Protein AF-A0A5J4TKR7-F1 (afdb_monomer_lite)

Sequence (139 aa):
MDLLQPHGIKLPKDLQMQIIAQIHSKAIPQKIEKVSDALEALSILAENQEHHEMIVGRGGIIMPSEYIQQRIDGKQFDSRITNNSLQLLQNLFIFGTQQIQELIQTSIPTEIRIKLKLDKDNEYYKQEQQLLSAFIDAE

Foldseek 3Di:
DPPCPVDPDDDDPVVLLVVLVVLLVQLPPPDQVSVLVSLQVLLVVLLDAVCLCSCVVSCVQQSLLVVLVCVLVVDDGDPSSVVSSLSNLLSCCVNHDPVSLVVNLPNHDPVSLVSLCVPCPDPCNVSSVSSSVSHDPPD

Structure (mmCIF, N/CA/C/O backbone):
data_AF-A0A5J4TKR7-F1
#
_entry.id   AF-A0A5J4TKR7-F1
#
loop_
_atom_site.group_PDB
_atom_site.id
_atom_site.type_symbol
_atom_site.label_atom_id
_atom_site.label_alt_id
_atom_site.label_comp_id
_atom_site.label_asym_id
_atom_site.label_entity_id
_atom_site.label_seq_id
_atom_site.pdbx_PDB_ins_code
_atom_site.Cartn_x
_atom_site.Cartn_y
_atom_site.Cartn_z
_atom_site.occupancy
_atom_site.B_iso_or_equiv
_atom_site.auth_seq_id
_atom_site.auth_comp_id
_atom_site.auth_asym_id
_atom_site.auth_atom_id
_atom_site.pdbx_PDB_model_num
ATOM 1 N N . MET A 1 1 ? 40.537 -0.187 -17.474 1.00 36.94 1 MET A N 1
ATOM 2 C CA . MET A 1 1 ? 39.880 -1.356 -16.848 1.00 36.94 1 MET A CA 1
ATOM 3 C C . MET A 1 1 ? 38.506 -0.891 -16.392 1.00 36.94 1 MET A C 1
ATOM 5 O O . MET A 1 1 ? 38.299 -0.672 -15.209 1.00 36.94 1 MET A O 1
ATOM 9 N N . ASP A 1 2 ? 37.602 -0.673 -17.349 1.00 43.12 2 ASP A N 1
ATOM 10 C CA . ASP A 1 2 ? 36.240 -0.177 -17.107 1.00 43.12 2 ASP A CA 1
ATOM 11 C C . ASP A 1 2 ? 35.251 -1.339 -17.172 1.00 43.12 2 ASP A C 1
ATOM 13 O O . ASP A 1 2 ? 34.577 -1.523 -18.177 1.00 43.12 2 ASP A O 1
ATOM 17 N N . LEU A 1 3 ? 35.195 -2.172 -16.133 1.00 44.38 3 LEU A N 1
ATOM 18 C CA . LEU A 1 3 ? 34.183 -3.233 -16.021 1.00 44.38 3 LEU A CA 1
ATOM 19 C C . LEU A 1 3 ? 33.812 -3.500 -14.555 1.00 44.38 3 LEU A C 1
ATOM 21 O O . LEU A 1 3 ? 33.798 -4.633 -14.086 1.00 44.38 3 LEU A O 1
ATOM 25 N N . LEU A 1 4 ? 33.472 -2.443 -13.824 1.00 43.34 4 LEU A N 1
ATOM 26 C CA . LEU A 1 4 ? 32.626 -2.567 -12.640 1.00 43.34 4 LEU A CA 1
ATOM 27 C C . LEU A 1 4 ? 31.392 -1.704 -12.879 1.00 43.34 4 LEU A C 1
ATOM 29 O O . LEU A 1 4 ? 31.329 -0.559 -12.448 1.00 43.34 4 LEU A O 1
ATOM 33 N N . GLN A 1 5 ? 30.423 -2.243 -13.623 1.00 45.84 5 GLN A N 1
ATOM 34 C CA . GLN A 1 5 ? 29.066 -1.715 -13.558 1.00 45.84 5 GLN A CA 1
ATOM 35 C C . GLN A 1 5 ? 28.528 -2.066 -12.161 1.00 45.84 5 GLN A C 1
ATOM 37 O O . GLN A 1 5 ? 28.409 -3.251 -11.856 1.00 45.84 5 GLN A O 1
ATOM 42 N N . PRO A 1 6 ? 28.219 -1.089 -11.290 1.00 51.50 6 PRO A N 1
ATOM 43 C CA . P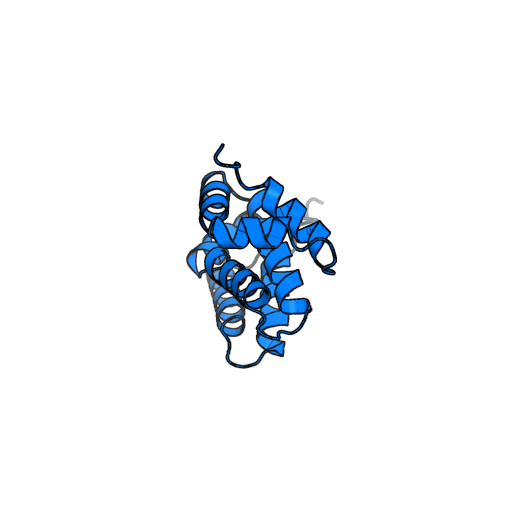RO A 1 6 ? 27.730 -1.366 -9.936 1.00 51.50 6 PRO A CA 1
ATOM 44 C C . PRO A 1 6 ? 26.272 -1.855 -9.921 1.00 51.50 6 PRO A C 1
ATOM 46 O O . PRO A 1 6 ? 25.716 -2.147 -8.868 1.00 51.50 6 PRO A O 1
ATOM 49 N N . HIS A 1 7 ? 25.647 -1.962 -11.091 1.00 48.78 7 HIS A N 1
ATOM 50 C CA . HIS A 1 7 ? 24.297 -2.462 -11.265 1.00 48.78 7 HIS A CA 1
ATOM 51 C C . HIS A 1 7 ? 24.428 -3.921 -11.693 1.00 48.78 7 HIS A C 1
ATOM 53 O O . HIS A 1 7 ? 24.928 -4.194 -12.783 1.00 48.78 7 HIS A O 1
ATOM 59 N N . GLY A 1 8 ? 24.053 -4.853 -10.815 1.00 58.84 8 GLY A N 1
ATOM 60 C CA . GLY A 1 8 ? 24.053 -6.286 -11.117 1.00 58.84 8 GLY A CA 1
ATOM 61 C C . GLY A 1 8 ? 23.294 -6.630 -12.407 1.00 58.84 8 GLY A C 1
ATOM 62 O O . GLY A 1 8 ? 22.657 -5.778 -13.024 1.00 58.84 8 GLY A O 1
ATOM 63 N N . ILE A 1 9 ? 23.359 -7.898 -12.828 1.00 64.19 9 ILE A N 1
ATOM 64 C CA . ILE A 1 9 ? 22.710 -8.376 -14.061 1.00 64.19 9 ILE A CA 1
ATOM 65 C C . ILE A 1 9 ? 21.235 -7.953 -14.068 1.00 64.19 9 ILE A C 1
ATOM 67 O O . ILE A 1 9 ? 20.421 -8.462 -13.297 1.00 64.19 9 ILE A O 1
ATOM 71 N N . LYS A 1 10 ? 20.893 -7.019 -14.958 1.00 68.44 10 LYS A N 1
ATOM 72 C CA . LYS A 1 10 ? 19.525 -6.548 -15.141 1.00 68.44 10 LYS A CA 1
ATOM 73 C C . LYS A 1 10 ? 18.770 -7.560 -15.990 1.00 68.44 10 LYS A C 1
ATOM 75 O O . LYS A 1 10 ? 19.120 -7.790 -17.147 1.00 68.44 10 LYS A O 1
ATOM 80 N N . LEU A 1 11 ? 17.746 -8.179 -15.407 1.00 76.12 11 LEU A N 1
ATOM 81 C CA . LEU A 1 11 ? 16.915 -9.138 -16.127 1.00 76.12 11 LEU A CA 1
ATOM 82 C C . LEU A 1 11 ? 16.208 -8.460 -17.316 1.00 76.12 11 LEU A C 1
ATOM 84 O O . LEU A 1 11 ? 15.809 -7.297 -17.200 1.00 76.12 11 LEU A O 1
ATOM 88 N N . PRO A 1 12 ? 16.003 -9.177 -18.432 1.00 85.75 12 PRO A N 1
ATOM 89 C CA . PRO A 1 12 ? 15.089 -8.772 -19.496 1.00 85.75 12 PRO A CA 1
ATOM 90 C C . PRO A 1 12 ? 13.713 -8.329 -18.964 1.00 85.75 12 PRO A C 1
ATOM 92 O O . PRO A 1 12 ? 13.192 -8.909 -18.007 1.00 85.75 12 PRO A O 1
ATOM 95 N N . LYS A 1 13 ? 13.118 -7.291 -19.570 1.00 79.56 13 LYS A N 1
ATOM 96 C CA . LYS A 1 13 ? 11.855 -6.682 -19.098 1.00 79.56 13 LYS A CA 1
ATOM 97 C C . LYS A 1 13 ? 10.693 -7.677 -19.043 1.00 79.56 13 LYS A C 1
ATOM 99 O O . LYS A 1 13 ? 9.863 -7.615 -18.145 1.00 79.56 13 LYS A O 1
ATOM 104 N N . ASP A 1 14 ? 10.639 -8.606 -19.985 1.00 80.88 14 ASP A N 1
ATOM 105 C CA . ASP A 1 14 ? 9.669 -9.699 -20.034 1.00 80.88 14 ASP A CA 1
ATOM 106 C C . ASP A 1 14 ? 9.784 -10.644 -18.833 1.00 80.88 14 ASP A C 1
ATOM 108 O O . ASP A 1 14 ? 8.764 -11.043 -18.268 1.00 80.88 14 ASP A O 1
ATOM 112 N N . LEU A 1 15 ? 11.005 -10.944 -18.388 1.00 82.38 15 LEU A N 1
ATOM 113 C CA . LEU A 1 15 ? 11.234 -11.742 -17.184 1.00 82.38 15 LEU A CA 1
ATOM 114 C C . LEU A 1 15 ? 10.885 -10.962 -15.913 1.00 82.38 15 LEU A C 1
ATOM 116 O O . LEU A 1 15 ? 10.253 -11.521 -15.018 1.00 82.38 15 LEU A O 1
ATOM 120 N N . GLN A 1 16 ? 11.209 -9.666 -15.851 1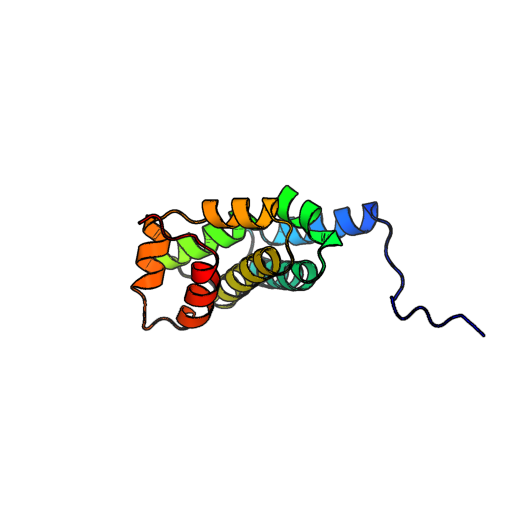.00 83.19 16 GLN A N 1
ATOM 121 C CA . GLN A 1 16 ? 10.777 -8.807 -14.741 1.00 83.19 16 GLN A CA 1
ATOM 122 C C . GLN A 1 16 ? 9.244 -8.774 -14.625 1.00 83.19 16 GLN A C 1
ATOM 124 O O . GLN A 1 16 ? 8.699 -9.001 -13.544 1.00 83.19 16 GLN A O 1
ATOM 129 N N . MET A 1 17 ? 8.538 -8.593 -15.749 1.00 83.44 17 MET A N 1
ATOM 130 C CA . MET A 1 17 ? 7.073 -8.631 -15.800 1.00 83.44 17 MET A CA 1
ATOM 131 C C . MET A 1 17 ? 6.505 -9.954 -15.283 1.00 83.44 17 MET A C 1
ATOM 133 O O . MET A 1 17 ? 5.519 -9.943 -14.545 1.00 83.44 17 MET A O 1
ATOM 137 N N . GLN A 1 18 ? 7.100 -11.089 -15.664 1.00 84.38 18 GLN A N 1
ATOM 138 C CA . GLN A 1 18 ? 6.657 -12.413 -15.218 1.00 84.38 18 GLN A CA 1
ATOM 139 C C . GLN A 1 18 ? 6.854 -12.606 -13.713 1.00 84.38 18 GLN A C 1
ATOM 141 O O . GLN A 1 18 ? 5.956 -13.112 -13.041 1.00 84.38 18 GLN A O 1
ATOM 146 N N . ILE A 1 19 ? 7.990 -12.168 -13.169 1.00 84.00 19 ILE A N 1
ATOM 147 C CA . ILE A 1 19 ? 8.272 -12.250 -11.731 1.00 84.00 19 ILE A CA 1
ATOM 148 C C . ILE A 1 19 ? 7.266 -11.402 -10.947 1.00 84.00 19 ILE A C 1
ATOM 150 O O . ILE A 1 19 ? 6.619 -11.914 -10.031 1.00 84.00 19 ILE A O 1
ATOM 154 N N . ILE A 1 20 ? 7.054 -10.144 -11.348 1.00 82.00 20 ILE A N 1
ATOM 155 C CA . ILE A 1 20 ? 6.079 -9.251 -10.701 1.00 82.00 20 ILE A CA 1
ATOM 156 C C . ILE A 1 20 ? 4.664 -9.838 -10.792 1.00 82.00 20 ILE A C 1
ATOM 158 O O . ILE A 1 20 ? 3.920 -9.803 -9.814 1.00 82.00 20 ILE A O 1
ATOM 162 N N . ALA A 1 21 ? 4.297 -10.449 -11.923 1.00 80.94 21 ALA A N 1
ATOM 163 C CA . ALA A 1 21 ? 3.011 -11.129 -12.076 1.00 80.94 21 ALA A CA 1
ATOM 164 C C . ALA A 1 21 ? 2.824 -12.270 -11.069 1.00 80.94 21 ALA A C 1
ATOM 166 O O . ALA A 1 21 ? 1.764 -12.393 -10.452 1.00 80.94 21 ALA A O 1
ATOM 167 N N . GLN A 1 22 ? 3.852 -13.103 -10.895 1.00 83.81 22 GLN A N 1
ATOM 168 C CA . GLN A 1 22 ? 3.815 -14.225 -9.962 1.00 83.81 22 GLN A CA 1
ATOM 169 C C . GLN A 1 22 ? 3.723 -13.746 -8.514 1.00 83.81 22 GLN A C 1
ATOM 171 O O . GLN A 1 22 ? 2.930 -14.295 -7.750 1.00 83.81 22 GLN A O 1
ATOM 176 N N . ILE A 1 23 ? 4.491 -12.719 -8.144 1.00 81.50 23 ILE A N 1
ATOM 177 C CA . ILE A 1 23 ? 4.421 -12.108 -6.812 1.00 81.50 23 ILE A CA 1
ATOM 178 C C . ILE A 1 23 ? 3.010 -11.565 -6.579 1.00 81.50 23 ILE A C 1
ATOM 180 O O . ILE A 1 23 ? 2.355 -11.963 -5.620 1.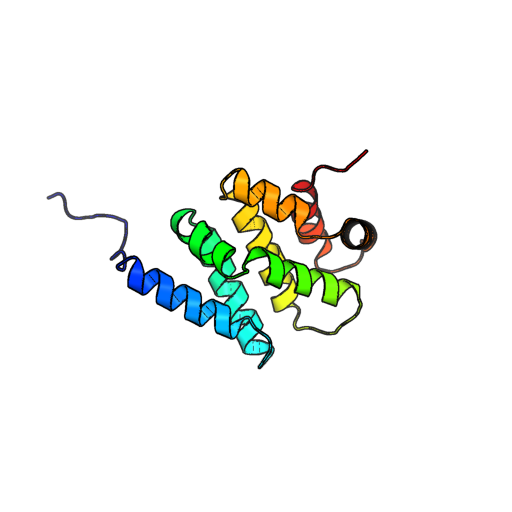00 81.50 23 ILE A O 1
ATOM 184 N N . HIS A 1 24 ? 2.489 -10.763 -7.509 1.00 78.81 24 HIS A N 1
ATOM 185 C CA . HIS A 1 24 ? 1.146 -10.201 -7.407 1.00 78.81 24 HIS A CA 1
ATOM 186 C C . HIS A 1 24 ? 0.066 -11.281 -7.239 1.00 78.81 24 HIS A C 1
ATOM 188 O O . HIS A 1 24 ? -0.812 -11.159 -6.392 1.00 78.81 24 HIS A O 1
ATOM 194 N N . SER A 1 25 ? 0.139 -12.383 -7.993 1.00 78.06 25 SER A N 1
ATOM 195 C CA . SER A 1 25 ? -0.833 -13.481 -7.874 1.00 78.06 25 SER A CA 1
ATOM 196 C C . SER A 1 25 ? -0.865 -14.126 -6.481 1.00 78.06 25 SER A C 1
ATOM 198 O O . SER A 1 25 ? -1.910 -14.610 -6.054 1.00 78.06 25 SER A O 1
ATOM 200 N N . LYS A 1 26 ? 0.262 -14.107 -5.755 1.00 79.06 26 LYS A N 1
ATOM 201 C CA . LYS A 1 26 ? 0.374 -14.623 -4.381 1.00 79.06 26 LYS A CA 1
ATOM 202 C C . LYS A 1 26 ? -0.149 -13.636 -3.337 1.00 79.06 26 LYS A C 1
ATOM 204 O O . LYS A 1 26 ? -0.515 -14.066 -2.249 1.00 79.06 26 LYS A O 1
ATOM 209 N N . ALA A 1 27 ? -0.216 -12.353 -3.688 1.00 67.62 27 ALA A N 1
ATOM 210 C CA . ALA A 1 27 ? -0.799 -11.300 -2.868 1.00 67.62 27 ALA A CA 1
ATOM 211 C C . ALA A 1 27 ? -2.341 -11.285 -2.902 1.00 67.62 27 ALA A C 1
ATOM 213 O O . ALA A 1 27 ? -2.959 -10.564 -2.126 1.00 67.62 27 ALA A O 1
ATOM 214 N N . ILE A 1 28 ? -2.970 -12.105 -3.753 1.00 70.75 28 ILE A N 1
ATOM 215 C CA . ILE A 1 28 ? -4.422 -12.336 -3.786 1.00 70.75 28 ILE A CA 1
ATOM 216 C C . ILE A 1 28 ? -4.769 -13.446 -2.772 1.00 70.75 28 ILE A C 1
ATOM 218 O O . ILE A 1 28 ? -4.085 -14.476 -2.738 1.00 70.75 28 ILE A O 1
ATOM 222 N N . PRO A 1 29 ? -5.818 -13.292 -1.940 1.00 60.78 29 PRO A N 1
ATOM 223 C CA . PRO A 1 29 ? -6.036 -14.156 -0.784 1.00 60.78 29 PRO A CA 1
ATOM 224 C C . PRO A 1 29 ? -6.381 -15.601 -1.176 1.00 60.78 29 PRO A C 1
ATOM 226 O O . PRO A 1 29 ? -7.513 -15.932 -1.515 1.00 60.78 29 PRO A O 1
ATOM 229 N N . GLN A 1 30 ? -5.383 -16.484 -1.070 1.00 56.47 30 GLN A N 1
ATOM 230 C CA . GLN A 1 30 ? -5.559 -17.943 -0.988 1.00 56.47 30 GLN A CA 1
ATOM 231 C C . GLN A 1 30 ? -4.917 -18.527 0.290 1.00 56.47 30 GLN A C 1
ATOM 233 O O . GLN A 1 30 ? -5.380 -19.551 0.787 1.00 56.47 30 GLN A O 1
ATOM 238 N N . LYS A 1 31 ? -3.878 -17.872 0.849 1.00 61.19 31 LYS A N 1
ATOM 239 C CA . LYS A 1 31 ? -3.260 -18.134 2.170 1.00 61.19 31 LYS A CA 1
ATOM 240 C C . LYS A 1 31 ? -2.606 -16.854 2.718 1.00 61.19 31 LYS A C 1
ATOM 242 O O . LYS A 1 31 ? -1.812 -16.256 2.003 1.00 61.19 31 LYS A O 1
ATOM 247 N N . ILE A 1 32 ? -2.884 -16.491 3.974 1.00 60.84 32 ILE A N 1
ATOM 248 C CA . ILE A 1 32 ? -2.439 -15.235 4.626 1.00 60.84 32 ILE A CA 1
ATOM 249 C C . ILE A 1 32 ? -0.910 -15.046 4.577 1.00 60.84 32 ILE A C 1
ATOM 251 O O . ILE A 1 32 ? -0.442 -13.984 4.180 1.00 60.84 32 ILE A O 1
ATOM 255 N N . GLU A 1 33 ? -0.124 -16.081 4.889 1.00 61.41 33 GLU A N 1
ATOM 256 C CA . GLU A 1 33 ? 1.352 -16.004 4.870 1.00 61.41 33 GLU A CA 1
ATOM 257 C C . GLU A 1 33 ? 1.905 -15.630 3.487 1.00 61.41 33 GLU A C 1
ATOM 259 O O . GLU A 1 33 ? 2.776 -14.775 3.367 1.00 61.41 33 GLU A O 1
ATOM 264 N N . LYS A 1 34 ? 1.332 -16.197 2.418 1.00 74.62 34 LYS A N 1
ATOM 265 C CA . LYS A 1 34 ? 1.757 -15.905 1.040 1.00 74.62 34 LYS A CA 1
ATOM 266 C C . LYS A 1 34 ? 1.419 -14.480 0.608 1.00 74.62 34 LYS A C 1
ATOM 268 O O . LYS A 1 34 ? 2.087 -13.954 -0.277 1.00 74.62 34 LYS A O 1
ATOM 273 N N . VAL A 1 35 ? 0.394 -13.886 1.220 1.00 81.94 35 VAL A N 1
ATOM 274 C CA . VAL A 1 35 ? -0.008 -12.504 0.955 1.00 81.94 35 VAL A CA 1
ATOM 275 C C . VAL A 1 35 ? 0.989 -11.535 1.581 1.00 81.94 35 VAL A C 1
ATOM 277 O O . VAL A 1 35 ? 1.439 -10.616 0.902 1.00 81.94 35 VAL A O 1
ATOM 280 N N . SER A 1 36 ? 1.388 -11.778 2.834 1.00 86.06 36 SER A N 1
ATOM 281 C CA . SER A 1 36 ? 2.385 -10.958 3.534 1.00 86.06 36 SER A CA 1
ATOM 282 C C . SER A 1 36 ? 3.715 -10.893 2.779 1.00 86.06 36 SER A C 1
ATOM 284 O O . SER A 1 36 ? 4.180 -9.794 2.478 1.00 86.06 36 SER A O 1
ATOM 286 N N . ASP A 1 37 ? 4.295 -12.049 2.436 1.00 86.88 37 ASP A N 1
ATOM 287 C CA . ASP A 1 37 ? 5.599 -12.124 1.756 1.00 86.88 37 ASP A CA 1
ATOM 288 C C . ASP A 1 37 ? 5.554 -11.470 0.366 1.00 86.88 37 ASP A C 1
ATOM 290 O O . ASP A 1 37 ? 6.515 -10.860 -0.101 1.00 86.88 37 ASP A O 1
ATOM 294 N N . ALA A 1 38 ? 4.415 -11.590 -0.322 1.00 89.69 38 ALA A N 1
ATOM 295 C CA . ALA A 1 38 ? 4.235 -10.978 -1.627 1.00 89.69 38 ALA A CA 1
ATOM 296 C C . ALA A 1 38 ? 4.128 -9.448 -1.542 1.00 89.69 38 ALA A C 1
ATOM 298 O O . ALA A 1 38 ? 4.711 -8.758 -2.377 1.00 89.69 38 ALA A O 1
ATOM 299 N N . LEU A 1 39 ? 3.425 -8.915 -0.538 1.00 93.56 39 LEU A N 1
ATOM 300 C CA . LEU A 1 39 ? 3.359 -7.473 -0.293 1.00 93.56 39 LEU A CA 1
ATOM 301 C C . LEU A 1 39 ? 4.727 -6.899 0.094 1.00 93.56 39 LEU A C 1
ATOM 303 O O . LEU A 1 39 ? 5.074 -5.821 -0.378 1.00 93.56 39 LEU A O 1
ATOM 307 N N . GLU A 1 40 ? 5.516 -7.626 0.890 1.00 94.38 40 GLU A N 1
ATOM 308 C CA . GLU A 1 40 ? 6.894 -7.238 1.225 1.00 94.38 40 GLU A CA 1
ATOM 309 C C . GLU A 1 40 ? 7.777 -7.170 -0.026 1.00 94.38 40 GLU A C 1
ATOM 311 O O . GLU A 1 40 ? 8.462 -6.182 -0.274 1.00 94.38 40 GLU A O 1
ATOM 316 N N . ALA A 1 41 ? 7.717 -8.192 -0.882 1.00 93.06 41 ALA A N 1
ATOM 317 C CA . ALA A 1 41 ? 8.476 -8.183 -2.127 1.00 93.06 41 ALA A CA 1
ATOM 318 C C . ALA A 1 41 ? 8.059 -7.021 -3.047 1.00 93.06 41 ALA A C 1
ATOM 320 O O . ALA A 1 41 ? 8.910 -6.392 -3.677 1.00 93.06 41 ALA A O 1
ATOM 321 N N . LEU A 1 42 ? 6.759 -6.712 -3.123 1.00 95.81 42 LEU A N 1
ATOM 322 C CA . LEU A 1 42 ? 6.267 -5.572 -3.897 1.00 95.81 42 LEU A CA 1
ATOM 323 C C . LEU A 1 42 ? 6.732 -4.236 -3.311 1.00 95.81 42 LEU A C 1
ATOM 325 O O . LEU A 1 42 ? 7.086 -3.352 -4.090 1.00 95.81 42 LEU A O 1
ATOM 329 N N . SER A 1 43 ? 6.755 -4.077 -1.984 1.00 95.62 43 SER A N 1
ATOM 330 C CA . SER A 1 43 ? 7.186 -2.825 -1.354 1.00 95.62 43 SER A CA 1
ATOM 331 C C . SER A 1 43 ? 8.665 -2.543 -1.624 1.00 95.62 43 SER A C 1
ATOM 333 O O . SER A 1 43 ? 8.998 -1.421 -2.002 1.00 95.62 43 SER A O 1
ATOM 335 N N . ILE A 1 44 ? 9.523 -3.566 -1.561 1.00 94.50 44 ILE A N 1
ATOM 336 C CA . ILE A 1 44 ? 10.947 -3.463 -1.921 1.00 94.50 44 ILE A CA 1
ATOM 337 C C . ILE A 1 44 ? 11.102 -3.092 -3.402 1.00 94.50 44 ILE A C 1
ATOM 339 O O . ILE A 1 44 ? 11.856 -2.187 -3.753 1.00 94.50 44 ILE A O 1
ATOM 343 N N . LEU A 1 45 ? 10.369 -3.758 -4.302 1.00 93.44 45 LEU A N 1
ATOM 344 C CA . LEU A 1 45 ? 10.442 -3.457 -5.737 1.00 93.44 45 LEU A CA 1
ATOM 345 C C . LEU A 1 45 ? 9.960 -2.039 -6.067 1.00 93.44 45 LEU A C 1
ATOM 347 O O . LEU A 1 45 ? 10.478 -1.436 -7.010 1.00 93.44 45 LEU A O 1
ATOM 351 N N . ALA A 1 46 ? 9.007 -1.512 -5.295 1.00 95.88 46 ALA A N 1
ATOM 352 C CA . ALA A 1 46 ? 8.476 -0.161 -5.432 1.00 95.88 46 ALA A CA 1
ATOM 353 C C . ALA A 1 46 ? 9.467 0.944 -5.022 1.00 95.88 46 ALA A C 1
ATOM 355 O O . ALA A 1 46 ? 9.194 2.112 -5.277 1.00 95.88 46 ALA A O 1
ATOM 356 N N . GLU A 1 47 ? 10.635 0.627 -4.463 1.00 93.44 47 GLU A N 1
ATOM 357 C CA . GLU A 1 47 ? 11.708 1.619 -4.281 1.00 93.44 47 GLU A CA 1
ATOM 358 C C . GLU A 1 47 ? 12.370 2.017 -5.611 1.00 93.44 47 GLU A C 1
ATOM 360 O O . GLU A 1 47 ? 13.042 3.042 -5.699 1.00 93.44 47 GLU A O 1
ATOM 365 N N . ASN A 1 48 ? 12.162 1.230 -6.673 1.00 90.75 48 ASN A N 1
ATOM 366 C CA . ASN A 1 48 ? 12.679 1.514 -8.005 1.00 90.75 48 ASN A CA 1
ATOM 367 C C . ASN A 1 48 ? 11.544 1.852 -8.980 1.00 90.75 48 ASN A C 1
ATOM 369 O O . ASN A 1 48 ? 10.719 1.000 -9.323 1.00 90.75 48 ASN A O 1
ATOM 373 N N . GLN A 1 49 ? 11.564 3.089 -9.483 1.00 91.38 49 GLN A N 1
ATOM 374 C CA . GLN A 1 49 ? 10.565 3.633 -10.403 1.00 91.38 49 GLN A CA 1
ATOM 375 C C . GLN A 1 49 ? 10.360 2.785 -11.673 1.00 91.38 49 GLN A C 1
ATOM 377 O O . GLN A 1 49 ? 9.256 2.743 -12.210 1.00 91.38 49 GLN A O 1
ATOM 382 N N . GLU A 1 50 ? 11.375 2.044 -12.137 1.00 90.94 50 GLU A N 1
ATOM 383 C CA . GLU A 1 50 ? 11.255 1.165 -13.312 1.00 90.94 50 GLU A CA 1
ATOM 384 C C . GLU A 1 50 ? 10.188 0.070 -13.144 1.00 90.94 50 GLU A C 1
ATOM 386 O O . GLU A 1 50 ? 9.607 -0.387 -14.130 1.00 90.94 50 GLU A O 1
ATOM 391 N N . HIS A 1 51 ? 9.895 -0.347 -11.910 1.00 91.31 51 HIS A N 1
ATOM 392 C CA . HIS A 1 51 ? 8.908 -1.393 -11.649 1.00 91.31 51 HIS A CA 1
ATOM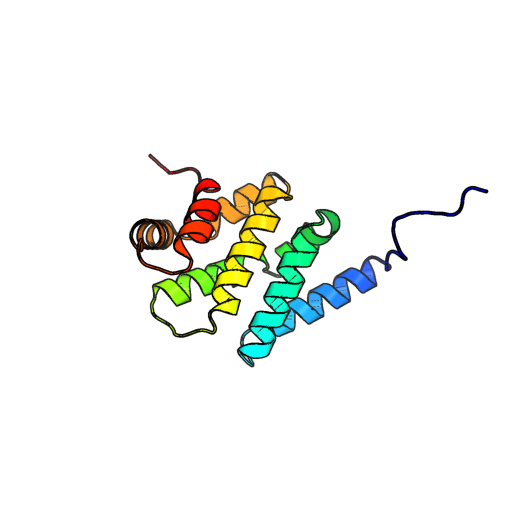 393 C C . HIS A 1 51 ? 7.482 -0.866 -11.493 1.00 91.31 51 HIS A C 1
ATOM 395 O O . HIS A 1 51 ? 6.533 -1.651 -11.474 1.00 91.31 51 HIS A O 1
ATOM 401 N N . HIS A 1 52 ? 7.307 0.448 -11.372 1.00 94.31 52 HIS A N 1
ATOM 402 C CA . HIS A 1 52 ? 6.054 1.038 -10.917 1.00 94.31 52 HIS A CA 1
ATOM 403 C C . HIS A 1 52 ? 4.884 0.785 -11.856 1.00 94.31 52 HIS A C 1
ATOM 405 O O . HIS A 1 52 ? 3.836 0.345 -11.396 1.00 94.31 52 HIS A O 1
ATOM 411 N N . GLU A 1 53 ? 5.061 0.975 -13.164 1.00 92.31 53 GLU A N 1
ATOM 412 C CA . GLU A 1 53 ? 4.003 0.705 -14.149 1.00 92.31 53 GLU A CA 1
ATOM 413 C C . GLU A 1 53 ? 3.525 -0.752 -14.079 1.00 92.31 53 GLU A C 1
ATOM 415 O O . GLU A 1 53 ? 2.327 -1.029 -14.146 1.00 92.31 53 GLU A O 1
ATOM 420 N N . MET A 1 54 ? 4.455 -1.692 -13.877 1.00 91.44 54 MET A N 1
ATOM 421 C CA . MET A 1 54 ? 4.149 -3.120 -13.766 1.00 91.44 54 MET A CA 1
ATOM 422 C C . MET A 1 54 ? 3.424 -3.459 -12.460 1.00 91.44 54 MET A C 1
ATOM 424 O O . MET A 1 54 ? 2.528 -4.304 -12.462 1.00 91.44 54 MET A O 1
ATOM 428 N N . ILE A 1 55 ? 3.808 -2.819 -11.354 1.00 93.50 55 ILE A N 1
ATOM 429 C CA . ILE A 1 55 ? 3.170 -2.990 -10.043 1.00 93.50 55 ILE A CA 1
ATOM 430 C C . ILE A 1 55 ? 1.750 -2.405 -10.076 1.00 93.50 55 ILE A C 1
ATOM 432 O O . ILE A 1 55 ? 0.780 -3.097 -9.754 1.00 93.50 55 ILE A O 1
ATOM 436 N N . VAL A 1 56 ? 1.609 -1.154 -10.520 1.00 94.31 56 VAL A N 1
ATOM 437 C CA . VAL A 1 56 ? 0.329 -0.434 -10.582 1.00 94.31 56 VAL A CA 1
ATOM 438 C C . VAL A 1 56 ? -0.626 -1.102 -11.564 1.00 94.31 56 VAL A C 1
ATOM 440 O O . VAL A 1 56 ? -1.766 -1.381 -11.199 1.00 94.31 56 VAL A O 1
ATOM 443 N N . GLY A 1 57 ? -0.153 -1.454 -12.764 1.00 88.31 57 GLY A N 1
ATOM 444 C CA . GLY A 1 57 ? -0.954 -2.103 -13.806 1.00 88.31 57 GLY A CA 1
ATOM 445 C C . GLY A 1 57 ? -1.520 -3.472 -13.416 1.00 88.31 57 GLY A C 1
ATOM 446 O O . GLY A 1 57 ? -2.366 -4.010 -14.127 1.00 88.31 57 GLY A O 1
ATOM 447 N N . ARG A 1 58 ? -1.082 -4.044 -12.288 1.00 86.88 58 ARG A N 1
ATOM 448 C CA . ARG A 1 58 ? -1.616 -5.299 -11.746 1.00 86.88 58 ARG A CA 1
ATOM 449 C C . ARG A 1 58 ? -2.550 -5.120 -10.556 1.00 86.88 58 ARG A C 1
ATOM 451 O O . ARG A 1 58 ? -3.190 -6.093 -10.190 1.00 86.88 58 ARG A O 1
ATOM 458 N N . GLY A 1 59 ? -2.691 -3.911 -10.018 1.00 88.50 59 GLY A N 1
ATOM 459 C CA . GLY A 1 59 ? -3.495 -3.650 -8.822 1.00 88.50 59 GLY A CA 1
ATOM 460 C C . GLY A 1 59 ? -2.669 -3.377 -7.566 1.00 88.50 59 GLY A C 1
ATOM 461 O O . GLY A 1 59 ? -3.228 -3.372 -6.473 1.00 88.50 59 GLY A O 1
ATOM 462 N N . GLY A 1 60 ? -1.368 -3.086 -7.701 1.00 91.81 60 GLY A N 1
ATOM 463 C CA . GLY A 1 60 ? -0.468 -2.766 -6.584 1.00 91.81 60 GLY A CA 1
ATOM 464 C C . GLY A 1 60 ? -0.804 -1.488 -5.801 1.00 91.81 60 GLY A C 1
ATOM 465 O O . GLY A 1 60 ? -0.112 -1.185 -4.839 1.00 91.81 60 GLY A O 1
ATOM 466 N N . ILE A 1 61 ? -1.855 -0.759 -6.192 1.00 94.50 61 ILE A N 1
ATOM 467 C CA . ILE A 1 61 ? -2.473 0.319 -5.401 1.00 94.50 61 ILE A CA 1
ATOM 468 C C . ILE A 1 61 ? -3.801 -0.153 -4.791 1.00 94.50 61 ILE A C 1
ATOM 470 O O . ILE A 1 61 ? -4.019 -0.001 -3.596 1.00 94.50 61 ILE A O 1
ATOM 474 N N . ILE A 1 62 ? -4.688 -0.744 -5.597 1.00 92.56 62 ILE A N 1
ATOM 475 C CA . ILE A 1 62 ? -6.045 -1.125 -5.169 1.00 92.56 62 ILE A CA 1
ATOM 476 C C . ILE A 1 62 ? -5.995 -2.170 -4.048 1.00 92.56 62 ILE A C 1
ATOM 478 O O . ILE A 1 62 ? -6.618 -1.994 -3.007 1.00 92.56 62 ILE A O 1
ATOM 482 N N . MET A 1 63 ? -5.207 -3.229 -4.232 1.00 92.31 63 MET A N 1
ATOM 483 C CA . MET A 1 63 ? -5.106 -4.333 -3.278 1.00 92.31 63 MET A CA 1
ATOM 484 C C . MET A 1 63 ? -4.614 -3.896 -1.881 1.00 92.31 63 MET A C 1
ATOM 486 O O . MET A 1 63 ? -5.294 -4.210 -0.902 1.00 92.31 63 MET A O 1
ATOM 490 N N . PRO A 1 64 ? -3.486 -3.171 -1.720 1.00 93.50 64 PRO A N 1
ATOM 491 C CA . PRO A 1 64 ? -3.083 -2.701 -0.394 1.00 93.50 64 PRO A CA 1
ATOM 492 C C . PRO A 1 64 ? -4.082 -1.707 0.221 1.00 93.50 64 PRO A C 1
ATOM 494 O O . PRO A 1 64 ? -4.283 -1.741 1.435 1.00 93.50 64 PRO A O 1
ATOM 497 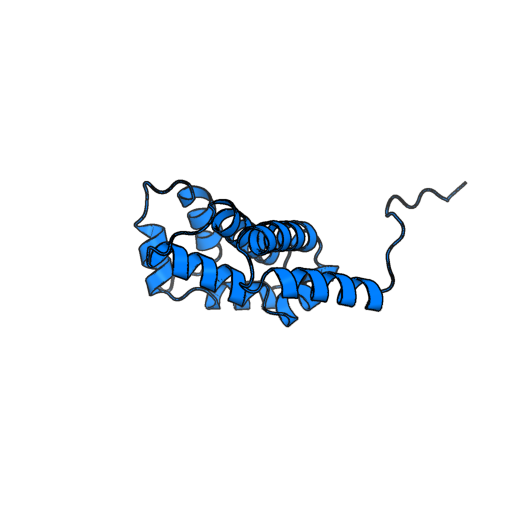N N . SER A 1 65 ? -4.769 -0.881 -0.580 1.00 93.44 65 SER A N 1
ATOM 498 C CA . SER A 1 65 ? -5.844 -0.011 -0.078 1.00 93.44 65 SER A CA 1
ATOM 499 C C . SER A 1 65 ? -7.028 -0.812 0.475 1.00 93.44 65 SER A C 1
ATOM 501 O O . SER A 1 65 ? -7.540 -0.493 1.550 1.00 93.44 65 SER A O 1
ATOM 503 N N . GLU A 1 66 ? -7.425 -1.898 -0.195 1.00 91.75 66 GLU A N 1
ATOM 504 C CA . GLU A 1 66 ? -8.462 -2.809 0.300 1.00 91.75 66 GLU A CA 1
ATOM 505 C C . GLU A 1 66 ? -8.050 -3.495 1.608 1.00 91.75 66 GLU A C 1
ATOM 507 O O . GLU A 1 66 ? -8.889 -3.674 2.489 1.00 91.75 66 GLU A O 1
ATOM 512 N N . TYR A 1 67 ? -6.779 -3.872 1.780 1.00 91.94 67 TYR A N 1
ATOM 513 C CA . TYR A 1 67 ? -6.311 -4.453 3.043 1.00 91.94 67 TYR A CA 1
ATOM 514 C C . TYR A 1 67 ? -6.345 -3.452 4.200 1.00 91.94 67 TYR A C 1
ATOM 516 O O . TYR A 1 67 ? -6.788 -3.805 5.295 1.00 91.94 67 TYR A O 1
ATOM 524 N N . ILE A 1 68 ? -5.967 -2.195 3.954 1.00 91.62 68 ILE A N 1
ATOM 525 C CA . ILE A 1 68 ? -6.085 -1.114 4.945 1.00 91.62 68 ILE A CA 1
ATOM 526 C C . ILE A 1 68 ? -7.553 -0.898 5.333 1.00 91.62 68 ILE A C 1
ATOM 528 O O . ILE A 1 68 ? -7.875 -0.813 6.520 1.00 91.62 68 ILE A O 1
ATOM 532 N N . GLN A 1 69 ? -8.463 -0.867 4.356 1.00 91.25 69 GLN A N 1
ATOM 533 C CA . GLN A 1 69 ? -9.897 -0.756 4.623 1.00 91.25 69 GLN A CA 1
ATOM 534 C C . GLN A 1 69 ? -10.414 -1.942 5.447 1.00 91.25 69 GLN A C 1
ATOM 536 O O . GLN A 1 69 ? -11.114 -1.759 6.438 1.00 91.25 69 GLN A O 1
ATOM 541 N N . GLN A 1 70 ? -10.026 -3.163 5.088 1.00 89.06 70 GLN A N 1
ATOM 542 C CA . GLN A 1 70 ? -10.462 -4.357 5.799 1.00 89.06 70 GLN A CA 1
ATOM 543 C C . GLN A 1 70 ? -9.961 -4.402 7.255 1.00 89.06 70 GLN A C 1
ATOM 545 O O . GLN A 1 70 ? -10.711 -4.853 8.123 1.00 89.06 70 GLN A O 1
ATOM 550 N N . ARG A 1 71 ? -8.749 -3.898 7.546 1.00 89.69 71 ARG A N 1
ATOM 551 C CA . ARG A 1 71 ? -8.273 -3.687 8.929 1.00 89.69 71 ARG A CA 1
ATOM 552 C C . ARG A 1 71 ? -9.215 -2.761 9.692 1.00 89.69 71 ARG A C 1
ATOM 554 O O . ARG A 1 71 ? -9.636 -3.089 10.798 1.00 89.69 71 ARG A O 1
ATOM 561 N N . ILE A 1 72 ? -9.535 -1.611 9.103 1.00 89.06 72 ILE A N 1
ATOM 562 C CA . ILE A 1 72 ? -10.421 -0.603 9.696 1.00 89.06 72 ILE A CA 1
ATOM 563 C C . ILE A 1 72 ? -11.817 -1.171 9.976 1.00 89.06 72 ILE A C 1
ATOM 565 O O . ILE A 1 72 ? -12.425 -0.850 10.996 1.00 89.06 72 ILE A O 1
ATOM 569 N N . ASP A 1 73 ? -12.303 -2.058 9.112 1.00 88.75 73 ASP A N 1
ATOM 570 C CA . ASP A 1 73 ? -13.578 -2.755 9.289 1.00 88.75 73 ASP A CA 1
ATOM 571 C C . ASP A 1 73 ? -13.503 -3.908 10.317 1.00 88.75 73 ASP A C 1
ATOM 573 O O . ASP A 1 73 ? -14.461 -4.663 10.489 1.00 88.75 73 ASP A O 1
ATOM 577 N N . GLY A 1 74 ? -12.378 -4.052 11.026 1.00 84.00 74 GLY A N 1
ATOM 578 C CA . GLY A 1 74 ? -12.201 -4.985 12.140 1.00 84.00 74 GLY A CA 1
ATOM 579 C C . GLY A 1 74 ? -11.893 -6.423 11.725 1.00 84.00 74 GLY A C 1
ATOM 580 O O . GLY A 1 74 ? -11.919 -7.324 12.570 1.00 84.00 74 GLY A O 1
ATOM 581 N N . LYS A 1 75 ? -11.596 -6.675 10.444 1.00 83.12 75 LYS A N 1
ATOM 582 C CA . LYS A 1 75 ? -11.149 -8.004 10.019 1.00 83.12 75 LYS A CA 1
ATOM 583 C C . LYS A 1 75 ? -9.744 -8.273 10.557 1.00 83.12 75 LYS A C 1
ATOM 585 O O . LYS A 1 75 ? -8.840 -7.448 10.449 1.00 83.12 75 LYS A O 1
ATOM 590 N N . GLN A 1 76 ? -9.574 -9.464 11.119 1.00 71.06 76 GLN A N 1
ATOM 591 C CA . GLN A 1 76 ? -8.298 -9.926 11.651 1.00 71.06 76 GLN A CA 1
ATOM 592 C C . GLN A 1 76 ? -7.387 -10.366 10.503 1.00 71.06 76 GLN A C 1
ATOM 594 O O . GLN A 1 76 ? -7.703 -11.315 9.782 1.00 71.06 76 GLN A O 1
ATOM 599 N N . PHE A 1 77 ? -6.247 -9.696 10.364 1.00 71.69 77 PHE A N 1
ATOM 600 C CA . PHE A 1 77 ? -5.160 -10.101 9.477 1.00 71.69 77 PHE A CA 1
ATOM 601 C C . PHE A 1 77 ? -3.851 -10.151 10.246 1.00 71.69 77 PHE A C 1
ATOM 603 O O . PHE A 1 77 ? -3.709 -9.551 11.309 1.00 71.69 77 PHE A O 1
ATOM 610 N N . ASP A 1 78 ? -2.888 -10.861 9.668 1.00 82.12 78 ASP A N 1
ATOM 611 C CA . ASP A 1 78 ? -1.495 -10.766 10.078 1.00 82.12 78 ASP A CA 1
ATOM 612 C C . ASP A 1 78 ? -1.040 -9.297 10.012 1.00 82.12 78 ASP A C 1
ATOM 614 O O . ASP A 1 78 ? -1.246 -8.627 8.995 1.00 82.12 78 ASP A O 1
ATOM 618 N N . SER A 1 79 ? -0.422 -8.798 11.086 1.00 85.50 79 SER A N 1
ATOM 619 C CA . SER A 1 79 ? 0.055 -7.413 11.195 1.00 85.50 79 SER A CA 1
ATOM 620 C C . SER A 1 79 ? 1.022 -7.025 10.075 1.00 85.50 79 SER A C 1
ATOM 622 O O . SER A 1 79 ? 1.085 -5.863 9.660 1.00 85.50 79 SER A O 1
ATOM 624 N N . ARG A 1 80 ? 1.738 -8.008 9.516 1.00 89.62 80 ARG A N 1
ATOM 625 C CA . ARG A 1 80 ? 2.632 -7.821 8.372 1.00 89.62 80 ARG A CA 1
ATOM 626 C C . ARG A 1 80 ? 1.881 -7.421 7.105 1.00 89.62 80 ARG A C 1
ATOM 628 O O . ARG A 1 80 ? 2.414 -6.642 6.326 1.00 89.62 80 ARG A O 1
ATOM 635 N N . ILE A 1 81 ? 0.635 -7.863 6.909 1.00 91.31 81 ILE A N 1
ATOM 636 C CA . ILE A 1 81 ? -0.171 -7.461 5.742 1.00 91.31 81 ILE A CA 1
ATOM 637 C C . ILE A 1 81 ? -0.460 -5.962 5.791 1.00 91.31 81 ILE A C 1
ATOM 639 O O . ILE A 1 81 ? -0.254 -5.273 4.791 1.00 91.31 81 ILE A O 1
ATOM 643 N N . THR A 1 82 ? -0.885 -5.444 6.945 1.00 91.31 82 THR A N 1
ATOM 644 C CA . THR A 1 82 ? -1.138 -4.008 7.130 1.00 91.31 82 THR A CA 1
ATOM 645 C C . THR A 1 82 ? 0.139 -3.202 6.916 1.00 91.31 82 THR A C 1
ATOM 647 O O . THR A 1 82 ? 0.153 -2.273 6.109 1.00 91.31 82 THR A O 1
ATOM 650 N N . ASN A 1 83 ? 1.232 -3.596 7.577 1.00 92.62 83 ASN A N 1
ATOM 651 C CA . ASN A 1 83 ? 2.521 -2.914 7.460 1.00 92.62 83 ASN A CA 1
ATOM 652 C C . ASN A 1 83 ? 3.041 -2.890 6.018 1.00 92.62 83 ASN A C 1
ATOM 654 O O . ASN A 1 83 ? 3.388 -1.828 5.505 1.00 92.62 83 ASN A O 1
ATOM 658 N N . ASN A 1 84 ? 3.043 -4.037 5.338 1.00 95.19 84 ASN A N 1
ATOM 659 C CA . ASN A 1 84 ? 3.555 -4.131 3.974 1.00 95.19 84 ASN A CA 1
ATOM 660 C C . ASN A 1 84 ? 2.647 -3.399 2.975 1.00 95.19 84 ASN A C 1
ATOM 662 O O . ASN A 1 84 ? 3.146 -2.834 2.005 1.00 95.19 84 ASN A O 1
ATOM 666 N N . SER A 1 85 ? 1.334 -3.342 3.230 1.00 95.06 85 SER A N 1
ATOM 667 C CA . SER A 1 85 ? 0.394 -2.549 2.426 1.00 95.06 85 SER A CA 1
ATOM 668 C C . SER A 1 85 ? 0.674 -1.051 2.542 1.00 95.06 85 SER A C 1
ATOM 670 O O . SER A 1 85 ? 0.765 -0.361 1.526 1.00 95.06 85 SER A O 1
ATOM 672 N N . LEU A 1 86 ? 0.866 -0.555 3.770 1.00 94.75 86 LEU A N 1
ATOM 673 C CA . LEU A 1 86 ? 1.233 0.840 4.018 1.00 94.75 86 LEU A CA 1
ATOM 674 C C . LEU A 1 86 ? 2.577 1.176 3.361 1.00 94.75 86 LEU A C 1
ATOM 676 O O . LEU A 1 86 ? 2.666 2.170 2.644 1.00 94.75 86 LEU A O 1
ATOM 680 N N . GLN A 1 87 ? 3.590 0.323 3.536 1.00 95.75 87 GLN A N 1
ATOM 681 C CA . GLN A 1 87 ? 4.920 0.539 2.963 1.00 95.75 87 GLN A CA 1
ATOM 682 C C . GLN A 1 87 ? 4.896 0.553 1.430 1.00 95.75 87 GLN A C 1
ATOM 684 O O . GLN A 1 87 ? 5.538 1.400 0.814 1.00 95.75 87 GLN A O 1
ATOM 689 N N . LEU A 1 88 ? 4.143 -0.356 0.801 1.00 97.00 88 LEU A N 1
ATOM 690 C CA . LEU A 1 88 ? 3.992 -0.391 -0.652 1.00 97.00 88 LEU A CA 1
ATOM 691 C C . LEU A 1 88 ? 3.390 0.917 -1.180 1.00 97.00 88 LEU A C 1
ATOM 693 O O . LEU A 1 88 ? 3.950 1.520 -2.095 1.00 97.00 88 LEU A O 1
ATOM 697 N N . LEU A 1 89 ? 2.288 1.384 -0.584 1.00 96.62 89 LEU A N 1
ATOM 698 C CA . LEU A 1 89 ? 1.655 2.640 -0.991 1.00 96.62 89 LEU A CA 1
ATOM 699 C C . LEU A 1 89 ? 2.572 3.846 -0.759 1.00 96.62 89 LEU A C 1
ATOM 701 O O . LEU A 1 89 ? 2.665 4.713 -1.623 1.00 96.62 89 LEU A O 1
ATOM 705 N N . GLN A 1 90 ? 3.290 3.893 0.364 1.00 94.69 90 GLN A N 1
ATOM 706 C CA . GLN A 1 90 ? 4.255 4.958 0.642 1.00 94.69 90 GLN A CA 1
ATOM 707 C C . GLN A 1 90 ? 5.403 4.973 -0.373 1.00 94.69 90 GLN A C 1
ATOM 709 O O . GLN A 1 90 ? 5.717 6.032 -0.910 1.00 94.69 90 GLN A O 1
ATOM 714 N N . ASN A 1 91 ? 5.996 3.818 -0.689 1.00 95.94 91 ASN A N 1
ATOM 715 C CA . ASN A 1 91 ? 7.085 3.725 -1.664 1.00 95.94 91 ASN A CA 1
ATOM 716 C C . ASN A 1 91 ? 6.614 4.140 -3.064 1.00 95.94 91 ASN A C 1
ATOM 718 O O . ASN A 1 91 ? 7.281 4.934 -3.729 1.00 95.94 91 ASN A O 1
ATOM 722 N N . LEU A 1 92 ? 5.429 3.683 -3.485 1.00 95.69 92 LEU A N 1
ATOM 723 C CA . LEU A 1 92 ? 4.826 4.113 -4.748 1.00 95.69 92 LEU A CA 1
ATOM 724 C C . LEU A 1 92 ? 4.523 5.617 -4.766 1.00 95.69 92 LEU A C 1
ATOM 726 O O . LEU A 1 92 ? 4.643 6.235 -5.817 1.00 95.69 92 LEU A O 1
ATOM 730 N N . PHE A 1 93 ? 4.158 6.226 -3.637 1.00 94.44 93 PHE A N 1
ATOM 731 C CA . PHE A 1 93 ? 3.926 7.669 -3.572 1.00 94.44 93 PHE A CA 1
ATOM 732 C C . PHE A 1 93 ? 5.233 8.474 -3.635 1.00 94.44 93 PHE A C 1
ATOM 734 O O . PHE A 1 93 ? 5.341 9.426 -4.407 1.00 94.44 93 PHE A O 1
ATOM 741 N N . ILE A 1 94 ? 6.239 8.078 -2.847 1.00 93.00 94 ILE A N 1
ATOM 742 C CA . ILE A 1 94 ? 7.522 8.786 -2.713 1.00 93.00 94 ILE A CA 1
ATOM 743 C C . ILE A 1 94 ? 8.326 8.734 -4.014 1.00 93.00 94 ILE A C 1
ATOM 745 O O . ILE A 1 94 ? 8.861 9.753 -4.447 1.00 93.00 94 ILE A O 1
ATOM 749 N N . PHE A 1 95 ? 8.423 7.555 -4.629 1.00 93.75 95 PHE A N 1
ATOM 750 C CA . PHE A 1 95 ? 9.267 7.333 -5.806 1.00 93.75 95 PHE A CA 1
ATOM 751 C C . PHE A 1 95 ? 8.481 7.363 -7.124 1.00 93.75 95 PHE A C 1
ATOM 753 O O . PHE A 1 95 ? 9.069 7.211 -8.196 1.00 93.75 95 PHE A O 1
ATOM 760 N N . GLY A 1 96 ? 7.152 7.465 -7.051 1.00 92.19 96 GLY A N 1
ATOM 761 C CA . GLY A 1 96 ? 6.266 7.377 -8.206 1.00 92.19 96 GLY A CA 1
ATOM 762 C C . GLY A 1 96 ? 6.217 8.637 -9.047 1.00 92.19 96 GLY A C 1
ATOM 763 O O . GLY A 1 96 ? 6.608 9.728 -8.638 1.00 92.19 96 GLY A O 1
ATOM 764 N N . THR A 1 97 ? 5.683 8.481 -10.256 1.00 94.38 97 THR A N 1
ATOM 765 C CA . THR A 1 97 ? 5.325 9.621 -11.101 1.00 94.38 97 THR A CA 1
ATOM 766 C C . THR A 1 97 ? 4.138 10.375 -10.501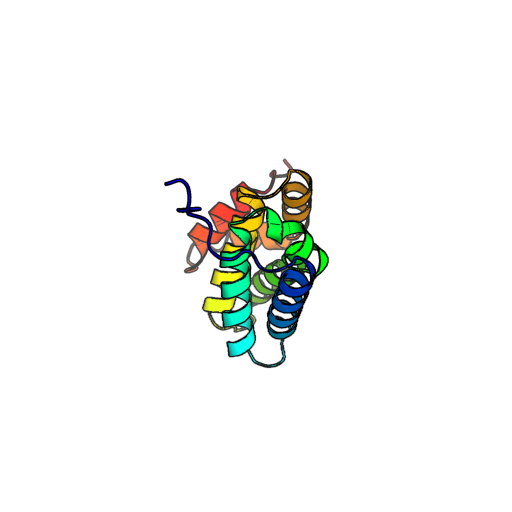 1.00 94.38 97 THR A C 1
ATOM 768 O O . THR A 1 97 ? 3.372 9.823 -9.709 1.00 94.38 97 THR A O 1
ATOM 771 N N . GLN A 1 98 ? 3.919 11.614 -10.946 1.00 92.88 98 GLN A N 1
ATOM 772 C CA . GLN A 1 98 ? 2.739 12.397 -10.563 1.00 92.88 98 GLN A CA 1
ATOM 773 C C . GLN A 1 98 ? 1.428 11.622 -10.793 1.00 92.88 98 GLN A C 1
ATOM 775 O O . GLN A 1 98 ? 0.549 11.619 -9.939 1.00 92.88 98 GLN A O 1
ATOM 780 N N . GLN A 1 99 ? 1.326 10.887 -11.904 1.00 93.88 99 GLN A N 1
ATOM 781 C CA . GLN A 1 99 ? 0.158 10.056 -12.194 1.00 93.88 99 GLN A CA 1
ATOM 782 C C . GLN A 1 99 ? -0.082 8.988 -11.113 1.00 93.88 99 GLN A C 1
ATOM 784 O O . GLN A 1 99 ? -1.220 8.739 -10.725 1.00 93.88 99 GLN A O 1
ATOM 789 N N . ILE A 1 100 ? 0.976 8.346 -10.611 1.00 94.19 100 ILE A N 1
ATOM 790 C CA . ILE A 1 100 ? 0.864 7.346 -9.540 1.00 94.19 100 ILE A CA 1
ATOM 791 C C . ILE A 1 100 ? 0.473 8.009 -8.220 1.00 94.19 100 ILE A C 1
ATOM 793 O O . ILE A 1 100 ? -0.359 7.469 -7.494 1.00 94.19 100 ILE A O 1
ATOM 797 N N . GLN A 1 101 ? 1.018 9.190 -7.932 1.00 92.88 101 GLN A N 1
ATOM 798 C CA . GLN A 1 101 ? 0.644 9.970 -6.753 1.00 92.88 101 GLN A CA 1
ATOM 799 C C . GLN A 1 101 ? -0.853 10.315 -6.765 1.00 92.88 101 GLN A C 1
ATOM 801 O O . GLN A 1 101 ? -1.541 10.064 -5.778 1.00 92.88 101 GLN A O 1
ATOM 806 N N . GLU A 1 102 ? -1.382 10.785 -7.897 1.00 91.81 102 GLU A N 1
ATOM 807 C CA . GLU A 1 102 ? -2.812 11.076 -8.086 1.00 91.81 102 GLU A CA 1
ATOM 808 C C . GLU A 1 102 ? -3.689 9.816 -7.935 1.00 91.81 102 GLU A C 1
ATOM 810 O O . GLU A 1 102 ? -4.750 9.847 -7.301 1.00 91.81 102 GLU A O 1
ATOM 815 N N . LEU A 1 103 ? -3.230 8.670 -8.453 1.00 92.50 103 LEU A N 1
ATOM 816 C CA . LEU A 1 103 ? -3.917 7.388 -8.259 1.00 92.50 103 LEU A CA 1
ATOM 817 C C . LEU A 1 103 ? -3.966 6.981 -6.781 1.00 92.50 103 LEU A C 1
ATOM 819 O O . LEU A 1 103 ? -4.992 6.497 -6.311 1.00 92.50 103 LEU A O 1
ATOM 823 N N . ILE A 1 104 ? -2.890 7.191 -6.021 1.00 92.44 104 ILE A N 1
ATOM 824 C CA . ILE A 1 104 ? -2.867 6.888 -4.583 1.00 92.44 104 ILE A CA 1
ATOM 825 C C . ILE A 1 104 ? -3.803 7.824 -3.816 1.00 92.44 104 ILE A C 1
ATOM 827 O O . ILE A 1 104 ? -4.577 7.351 -2.988 1.00 92.44 104 ILE A O 1
ATOM 831 N N . GLN A 1 105 ? -3.808 9.119 -4.138 1.00 89.38 105 GLN A N 1
ATOM 832 C CA . GLN A 1 105 ? -4.687 10.115 -3.508 1.00 89.38 105 GLN A CA 1
ATOM 833 C C . GLN A 1 105 ? -6.182 9.794 -3.657 1.00 89.38 105 GLN A C 1
ATOM 835 O O . GLN A 1 105 ? -7.006 10.227 -2.848 1.00 89.38 105 GLN A O 1
ATOM 840 N N . THR A 1 106 ? -6.539 9.002 -4.667 1.00 89.25 106 THR A N 1
ATOM 841 C CA . THR A 1 106 ? -7.917 8.580 -4.945 1.00 89.25 106 THR A CA 1
ATOM 842 C C . THR A 1 106 ? -8.216 7.134 -4.537 1.00 89.25 106 THR A C 1
ATOM 844 O O . THR A 1 106 ? -9.371 6.718 -4.609 1.00 89.25 106 THR A O 1
ATOM 847 N N . SER A 1 107 ? -7.226 6.368 -4.060 1.00 90.06 107 SER A N 1
ATOM 848 C CA . SER A 1 107 ? -7.378 4.925 -3.813 1.00 90.06 107 SER A CA 1
ATOM 849 C C . SER A 1 107 ? -7.986 4.561 -2.458 1.00 90.06 107 SER A C 1
ATOM 851 O O . SER A 1 107 ? -8.520 3.464 -2.313 1.00 90.06 107 SER A O 1
ATOM 853 N N . ILE A 1 108 ? -7.907 5.455 -1.465 1.00 87.56 108 ILE A N 1
ATOM 854 C CA . ILE A 1 108 ? -8.486 5.247 -0.130 1.00 87.56 108 ILE A CA 1
ATOM 855 C C . ILE A 1 108 ? -9.683 6.191 0.052 1.00 87.56 108 ILE A C 1
ATOM 857 O O . ILE A 1 108 ? -9.487 7.416 0.047 1.00 87.56 108 ILE A O 1
ATOM 861 N N . PRO A 1 109 ? -10.908 5.661 0.259 1.00 88.56 109 PRO A N 1
ATOM 862 C CA . PRO A 1 109 ? -12.104 6.473 0.466 1.00 88.56 109 PRO A CA 1
ATOM 863 C C . PRO A 1 109 ? -11.976 7.428 1.657 1.00 88.56 109 PRO A C 1
ATOM 865 O O . PRO A 1 109 ? -11.420 7.072 2.698 1.00 88.56 109 PRO A O 1
ATOM 868 N N . THR A 1 110 ? -12.550 8.630 1.542 1.00 89.12 110 THR A N 1
ATOM 869 C CA . THR A 1 110 ? -12.494 9.672 2.586 1.00 89.12 110 THR A CA 1
ATOM 870 C C . THR A 1 110 ? -12.953 9.170 3.957 1.00 89.12 110 THR A C 1
ATOM 872 O O . THR A 1 110 ? -12.323 9.480 4.964 1.00 89.12 110 THR A O 1
ATOM 875 N N . GLU A 1 111 ? -14.004 8.351 4.011 1.00 89.94 111 GLU A N 1
ATOM 876 C CA . GLU A 1 111 ? -14.506 7.755 5.256 1.00 89.94 111 GLU A CA 1
ATOM 877 C C . GLU A 1 111 ? -13.462 6.878 5.965 1.00 89.94 111 GLU A C 1
ATOM 879 O O . GLU A 1 111 ? -13.330 6.932 7.188 1.00 89.94 111 GLU A O 1
ATOM 884 N N . ILE A 1 112 ? -12.666 6.122 5.202 1.00 90.25 112 ILE A N 1
ATOM 885 C CA . ILE A 1 112 ? -11.589 5.285 5.733 1.00 90.25 112 ILE A CA 1
ATOM 886 C C . ILE A 1 112 ? -10.445 6.173 6.211 1.00 90.25 112 ILE A C 1
ATOM 888 O O . ILE A 1 112 ? -9.936 5.968 7.310 1.00 90.25 112 ILE A O 1
ATOM 892 N N . ARG A 1 113 ? -10.102 7.225 5.456 1.00 90.12 113 ARG A N 1
ATOM 893 C CA . ARG A 1 113 ? -9.088 8.208 5.876 1.00 90.12 113 ARG A CA 1
ATOM 894 C C . ARG A 1 113 ? -9.444 8.879 7.200 1.00 90.12 113 ARG A C 1
ATOM 896 O O . ARG A 1 113 ? -8.575 9.037 8.049 1.00 90.12 113 ARG A O 1
ATOM 903 N N . ILE A 1 114 ? -10.712 9.234 7.406 1.00 90.62 114 ILE A N 1
ATOM 904 C CA . ILE A 1 114 ? -11.183 9.805 8.676 1.00 90.62 114 ILE A CA 1
ATOM 905 C C . ILE A 1 114 ? -10.990 8.803 9.819 1.00 90.62 114 ILE A C 1
ATOM 907 O O . ILE A 1 114 ? -10.451 9.172 10.859 1.00 90.62 114 ILE A O 1
ATOM 911 N N . LYS A 1 115 ? -11.369 7.534 9.628 1.00 91.00 115 LYS A N 1
ATOM 912 C CA . LYS A 1 115 ? -11.175 6.495 10.653 1.00 91.00 115 LYS A CA 1
ATOM 913 C C . LYS A 1 115 ? -9.689 6.299 10.990 1.00 91.00 115 LYS A C 1
ATOM 915 O O . LYS A 1 115 ? -9.348 6.288 12.167 1.00 91.00 115 LYS A O 1
ATOM 920 N N . LEU A 1 116 ? -8.810 6.258 9.983 1.00 89.06 116 LEU A N 1
ATOM 921 C CA . LEU A 1 116 ? -7.350 6.187 10.165 1.00 89.06 116 LEU A CA 1
ATOM 922 C C . LEU A 1 116 ? -6.802 7.382 10.973 1.00 89.06 116 LEU A C 1
ATOM 924 O O . LEU A 1 116 ? -5.952 7.210 11.840 1.00 89.06 116 LEU A O 1
ATOM 928 N N . LYS A 1 117 ? -7.310 8.604 10.741 1.00 89.25 117 LYS A N 1
ATOM 929 C CA . LYS A 1 117 ? -6.924 9.805 11.515 1.00 89.25 117 LYS A CA 1
ATOM 930 C C . LYS A 1 117 ? -7.361 9.748 12.985 1.00 89.25 117 LYS A C 1
ATOM 932 O O . LYS A 1 117 ? -6.720 10.364 13.837 1.00 89.25 117 LYS A O 1
ATOM 937 N N . LEU A 1 118 ? -8.470 9.071 13.280 1.00 90.69 118 LEU A N 1
ATOM 938 C CA . LEU A 1 118 ? -9.055 9.011 14.624 1.00 90.69 118 LEU A CA 1
ATOM 939 C C . LEU A 1 118 ? -8.508 7.854 15.474 1.00 90.69 118 LEU A C 1
ATOM 941 O O . LEU A 1 118 ? -8.540 7.948 16.700 1.00 90.69 118 LEU A O 1
ATOM 945 N N . ASP A 1 119 ? -7.982 6.804 14.845 1.00 88.75 119 ASP A N 1
ATOM 946 C CA . ASP A 1 119 ? -7.455 5.596 15.491 1.00 88.75 119 ASP A CA 1
ATOM 947 C C . ASP A 1 119 ? -6.041 5.816 16.073 1.00 88.75 119 ASP A C 1
ATOM 949 O O . ASP A 1 119 ? -5.061 5.242 15.616 1.00 88.75 119 ASP A O 1
ATOM 953 N N . LYS A 1 120 ? -5.890 6.710 17.055 1.00 89.94 120 LYS A N 1
ATOM 954 C CA . LYS A 1 120 ? -4.565 7.172 17.529 1.00 89.94 120 LYS A CA 1
ATOM 955 C C . LYS A 1 120 ? -3.749 6.141 18.308 1.00 89.94 120 LYS A C 1
ATOM 957 O O . LYS A 1 120 ? -2.530 6.275 18.382 1.00 89.94 120 LYS A O 1
ATOM 962 N N . ASP A 1 121 ? -4.412 5.147 18.889 1.00 88.44 121 ASP A N 1
ATOM 963 C CA . ASP A 1 121 ? -3.786 4.162 19.776 1.00 88.44 121 ASP A CA 1
ATOM 964 C C . ASP A 1 121 ? -3.324 2.897 19.028 1.00 88.44 121 ASP A C 1
ATOM 966 O O . ASP A 1 121 ? -2.795 1.969 19.643 1.00 88.44 121 ASP A O 1
ATOM 970 N N . ASN A 1 122 ? -3.510 2.839 17.704 1.00 87.81 122 ASN A N 1
ATOM 971 C CA . ASN A 1 122 ? -3.125 1.680 16.907 1.00 87.81 122 ASN A CA 1
ATOM 972 C C . ASN A 1 122 ? -1.616 1.646 16.605 1.00 87.81 122 ASN A C 1
ATOM 974 O O . ASN A 1 122 ? -0.966 2.675 16.418 1.00 87.81 122 ASN A O 1
ATOM 978 N N . GLU A 1 123 ? -1.057 0.439 16.508 1.00 89.19 123 GLU A N 1
ATOM 979 C CA . GLU A 1 123 ? 0.384 0.220 16.298 1.00 89.19 123 GLU A CA 1
ATOM 980 C C . GLU A 1 123 ? 0.914 0.742 14.945 1.00 89.19 123 GLU A C 1
ATOM 982 O O . GLU A 1 123 ? 2.116 0.963 14.797 1.00 89.19 123 GLU A O 1
ATOM 987 N N . TYR A 1 124 ? 0.030 0.982 13.973 1.00 89.06 124 TYR A N 1
ATOM 988 C CA . TYR A 1 124 ? 0.342 1.483 12.631 1.00 89.06 124 TYR A CA 1
ATOM 989 C C . TYR A 1 124 ? 0.166 2.998 12.495 1.00 89.06 124 TYR A C 1
ATOM 991 O O . TYR A 1 124 ? 0.485 3.545 11.438 1.00 89.06 124 TYR A O 1
ATOM 999 N N . TYR A 1 125 ? -0.315 3.692 13.536 1.00 89.19 125 TYR A N 1
ATOM 1000 C CA . TYR A 1 125 ? -0.755 5.088 13.458 1.00 89.19 125 TYR A CA 1
ATOM 1001 C C . TYR A 1 125 ? 0.275 6.003 12.785 1.00 89.19 125 TYR A C 1
ATOM 1003 O O . TYR A 1 125 ? -0.074 6.827 11.942 1.00 89.19 125 TYR A O 1
ATOM 1011 N N . LYS A 1 126 ? 1.567 5.839 13.090 1.00 89.56 126 LYS A N 1
ATOM 1012 C CA . LYS A 1 126 ? 2.636 6.654 12.494 1.00 89.56 126 LYS A CA 1
ATOM 1013 C C . LYS A 1 126 ? 2.740 6.458 10.976 1.00 89.56 126 LYS A C 1
ATOM 1015 O O . LYS A 1 126 ? 2.812 7.445 10.245 1.00 89.56 126 LYS A O 1
ATOM 1020 N N . GLN A 1 127 ? 2.750 5.213 10.507 1.00 88.69 127 GLN A N 1
ATOM 1021 C CA . GLN A 1 127 ? 2.793 4.874 9.084 1.00 88.69 127 GLN A CA 1
ATOM 1022 C C . GLN A 1 127 ? 1.507 5.321 8.378 1.00 88.69 127 GLN A C 1
ATOM 1024 O O . GLN A 1 127 ? 1.557 5.854 7.270 1.00 88.69 127 GLN A O 1
ATOM 1029 N N . GLU A 1 128 ? 0.358 5.182 9.038 1.00 90.81 128 GLU A N 1
ATOM 1030 C CA . GLU A 1 128 ? -0.916 5.688 8.531 1.00 90.81 128 GLU A CA 1
ATOM 1031 C C . GLU A 1 128 ? -0.882 7.214 8.367 1.00 90.81 128 GLU A C 1
ATOM 1033 O O . GLU A 1 128 ? -1.257 7.705 7.309 1.00 90.81 128 GLU A O 1
ATOM 1038 N N . GLN A 1 129 ? -0.348 7.975 9.332 1.00 90.38 129 GLN A N 1
ATOM 1039 C CA . GLN A 1 129 ? -0.206 9.433 9.198 1.00 90.38 129 GLN A CA 1
ATOM 1040 C C . GLN A 1 129 ? 0.762 9.835 8.079 1.00 90.38 129 GLN A C 1
ATOM 1042 O O . GLN A 1 129 ? 0.507 10.799 7.358 1.00 90.38 129 GLN A O 1
ATOM 1047 N N . GLN A 1 130 ? 1.860 9.095 7.902 1.00 89.50 130 GLN A N 1
ATOM 1048 C CA . GLN A 1 130 ? 2.777 9.324 6.783 1.00 89.50 130 GLN A CA 1
ATOM 1049 C C . GLN A 1 130 ? 2.073 9.116 5.443 1.00 89.50 130 GLN A C 1
ATOM 1051 O O . GLN A 1 130 ? 2.158 9.980 4.575 1.00 89.50 130 GLN A O 1
ATOM 1056 N N . LEU A 1 131 ? 1.327 8.018 5.293 1.00 89.06 131 LEU A N 1
ATOM 1057 C CA . LEU A 1 131 ? 0.533 7.782 4.093 1.00 89.06 131 LEU A CA 1
ATOM 1058 C C . LEU A 1 131 ? -0.539 8.867 3.920 1.00 89.06 131 LEU A C 1
ATOM 1060 O O . LEU A 1 131 ? -0.717 9.365 2.820 1.00 89.06 131 LEU A O 1
ATOM 1064 N N . LEU A 1 132 ? -1.218 9.283 4.988 1.00 89.25 132 LEU A N 1
ATOM 1065 C CA . LEU A 1 132 ? -2.260 10.310 4.928 1.00 89.25 132 LEU A CA 1
ATOM 1066 C C . LEU A 1 132 ? -1.729 11.691 4.533 1.00 89.25 132 LEU A C 1
ATOM 1068 O O . LEU A 1 132 ? -2.461 12.434 3.891 1.00 89.25 132 LEU A O 1
ATOM 1072 N N . SER A 1 133 ? -0.465 12.015 4.826 1.00 85.94 133 SER A N 1
ATOM 1073 C CA . SER A 1 133 ? 0.169 13.251 4.337 1.00 85.94 133 SER A CA 1
ATOM 1074 C C . SER A 1 133 ? 0.281 13.325 2.809 1.00 85.94 133 SER A C 1
ATOM 1076 O O . SER A 1 133 ? 0.432 14.411 2.256 1.00 85.94 133 SER A O 1
ATOM 1078 N N . ALA A 1 134 ? 0.166 12.183 2.124 1.00 78.44 134 ALA A N 1
ATOM 1079 C CA . ALA A 1 134 ? 0.110 12.106 0.671 1.00 78.44 134 ALA A CA 1
ATOM 1080 C C . ALA A 1 134 ? -1.229 12.590 0.098 1.00 78.44 134 ALA A C 1
ATOM 1082 O O . ALA A 1 134 ? -1.303 12.940 -1.080 1.00 78.44 134 ALA A O 1
ATOM 1083 N N . PHE A 1 135 ? -2.291 12.579 0.906 1.00 80.50 135 PHE A N 1
ATOM 1084 C CA . PHE A 1 135 ? -3.636 12.948 0.495 1.00 80.50 135 PHE A CA 1
ATOM 1085 C C . PHE A 1 135 ? -3.825 14.446 0.691 1.00 80.50 135 PHE A C 1
ATOM 1087 O O . PHE A 1 135 ? -3.617 14.975 1.780 1.00 80.50 135 PHE A O 1
ATOM 1094 N N . ILE A 1 136 ? -4.250 15.128 -0.372 1.00 68.38 136 ILE A N 1
ATOM 1095 C CA . ILE A 1 136 ? -4.731 16.500 -0.257 1.00 68.38 136 ILE A CA 1
ATOM 1096 C C . ILE A 1 136 ? -6.029 16.417 0.544 1.00 68.38 136 ILE A C 1
ATOM 1098 O O . ILE A 1 136 ? -6.994 15.778 0.114 1.00 68.38 136 ILE A O 1
ATOM 1102 N N . ASP A 1 137 ? -6.031 17.003 1.737 1.00 57.12 137 ASP A N 1
ATOM 1103 C CA . ASP A 1 137 ? -7.259 17.156 2.500 1.00 57.12 137 ASP A CA 1
ATOM 1104 C C . ASP A 1 137 ? -8.200 18.040 1.677 1.00 57.12 137 ASP A C 1
ATOM 1106 O O . ASP A 1 137 ? -7.872 19.178 1.347 1.00 57.12 137 ASP A O 1
ATOM 1110 N N . ALA A 1 138 ? -9.343 17.481 1.276 1.00 43.25 138 ALA A N 1
ATOM 1111 C CA . ALA A 1 138 ? -10.439 18.293 0.779 1.00 43.25 138 ALA A CA 1
ATOM 1112 C C . ALA A 1 138 ? -10.930 19.120 1.973 1.00 43.25 138 ALA A C 1
ATOM 1114 O O . ALA A 1 138 ? -11.504 18.550 2.904 1.00 43.25 138 ALA A O 1
ATOM 1115 N N . GLU A 1 139 ? -10.598 20.413 1.971 1.00 36.09 139 GLU A N 1
ATOM 1116 C CA . GLU A 1 139 ? -11.212 21.420 2.846 1.00 36.09 139 GLU A CA 1
ATOM 1117 C C . GLU A 1 139 ? -12.741 21.423 2.710 1.00 36.09 139 GLU A C 1
ATOM 1119 O O . GLU A 1 139 ? -13.249 21.253 1.574 1.00 36.09 139 GLU A O 1
#

Secondary structure (DSSP, 8-state):
-----SS--PPPHHHHHHHHHHHHHHTSSS-HHHHHHHHHHHHHHTTSGGGHHHHHTTTTTHHHHHHHHHHHTT----HHHHHHHHHHHHHHHHHS-HHHHHHHHHHS-HHHHHHHHH-TTSTTHHHHHHHHTTS----

pLDDT: mean 83.94, std 13.91, range [36.09, 97.0]

Radius of gyration: 16.11 Å; chains: 1; bounding box: 54×40×40 Å

Organism: NCBI:txid222440